Protein AF-A0A945ZP64-F1 (afdb_monomer)

Mean predicted aligned error: 15.63 Å

Sequence (176 aa):
MHRPIHAFTSIFWIALVLCMAAISCTKTNFEEVQVVQELPEHETVFLMDCEELDLNIGDTCHVESDQFGYVMGFVNEDCDCDADASGEEITIVIESNLFWNSNITVQASPSFIAGPSSFEAHSGLTLQQYLFEEGTTECTLTVSYTCGPSGFMFFPEIILTGTPINGVVGPLVIDC

Structure (mmCIF, N/CA/C/O backbone):
data_AF-A0A945ZP64-F1
#
_entry.id   AF-A0A945ZP64-F1
#
loop_
_atom_site.group_PDB
_atom_site.id
_atom_site.type_symbol
_atom_site.label_atom_id
_atom_site.label_alt_id
_atom_site.label_comp_id
_atom_site.label_asym_id
_atom_site.label_entity_id
_atom_site.label_seq_id
_atom_site.pdbx_PDB_ins_code
_atom_site.Cartn_x
_atom_site.Cartn_y
_atom_site.Cartn_z
_atom_site.occupancy
_atom_site.B_iso_or_equiv
_atom_site.auth_seq_id
_atom_site.auth_comp_id
_atom_site.auth_asym_id
_atom_site.auth_atom_id
_atom_site.pdbx_PDB_model_num
ATOM 1 N N . MET A 1 1 ? 81.867 43.306 -52.106 1.00 49.25 1 MET A N 1
ATOM 2 C CA . MET A 1 1 ? 82.276 42.356 -51.048 1.00 49.25 1 MET A CA 1
ATOM 3 C C . MET A 1 1 ? 81.340 42.535 -49.852 1.00 49.25 1 MET A C 1
ATOM 5 O O . MET A 1 1 ? 81.703 43.274 -48.958 1.00 49.25 1 MET A O 1
ATOM 9 N N . HIS A 1 2 ? 80.119 41.969 -49.857 1.00 46.66 2 HIS A N 1
ATOM 10 C CA . HIS A 1 2 ? 79.210 41.950 -48.689 1.00 46.66 2 HIS A CA 1
ATOM 11 C C . HIS A 1 2 ? 78.089 40.890 -48.850 1.00 46.66 2 HIS A C 1
ATOM 13 O O . HIS A 1 2 ? 77.215 41.019 -49.696 1.00 46.66 2 HIS A O 1
ATOM 19 N N . ARG A 1 3 ? 78.214 39.828 -48.036 1.00 55.69 3 ARG A N 1
ATOM 20 C CA . ARG A 1 3 ? 77.221 38.936 -47.390 1.00 55.69 3 ARG A CA 1
ATOM 21 C C . ARG A 1 3 ? 75.902 38.554 -48.106 1.00 55.69 3 ARG A C 1
ATOM 23 O O . ARG A 1 3 ? 74.959 39.333 -48.080 1.00 55.69 3 ARG A O 1
ATOM 30 N N . PRO A 1 4 ? 75.750 37.252 -48.444 1.00 51.34 4 PRO A N 1
ATOM 31 C CA . PRO A 1 4 ? 74.453 36.566 -48.321 1.00 51.34 4 PRO A CA 1
ATOM 32 C C . PRO A 1 4 ? 74.494 35.295 -47.441 1.00 51.34 4 PRO A C 1
ATOM 34 O O . PRO A 1 4 ? 73.509 34.573 -47.352 1.00 51.34 4 PRO A O 1
ATOM 37 N N . ILE A 1 5 ? 75.618 34.994 -46.777 1.00 53.69 5 ILE A N 1
ATOM 38 C CA . ILE A 1 5 ? 75.816 33.697 -46.092 1.00 53.69 5 ILE A CA 1
ATOM 39 C C . ILE A 1 5 ? 75.241 33.687 -44.659 1.00 53.69 5 ILE A C 1
ATOM 41 O O . ILE A 1 5 ? 74.783 32.653 -44.187 1.00 53.69 5 ILE A O 1
ATOM 45 N N . HIS A 1 6 ? 75.181 34.837 -43.976 1.00 50.00 6 HIS A N 1
ATOM 46 C CA . HIS A 1 6 ? 74.666 34.917 -42.596 1.00 50.00 6 HIS A CA 1
ATOM 47 C C . HIS A 1 6 ? 73.130 34.863 -42.488 1.00 50.00 6 HIS A C 1
ATOM 49 O O . HIS A 1 6 ? 72.611 34.505 -41.435 1.00 50.00 6 HIS A O 1
ATOM 55 N N . ALA A 1 7 ? 72.397 35.206 -43.553 1.00 53.94 7 ALA A N 1
ATOM 56 C CA . ALA A 1 7 ? 70.932 35.155 -43.551 1.00 53.94 7 ALA A CA 1
ATOM 57 C C . ALA A 1 7 ? 70.417 33.709 -43.665 1.00 53.94 7 ALA A C 1
ATOM 59 O O . ALA A 1 7 ? 69.497 33.321 -42.951 1.00 53.94 7 ALA A O 1
ATOM 60 N N . PHE A 1 8 ? 71.063 32.888 -44.500 1.00 53.44 8 PHE A N 1
ATOM 61 C CA . PHE A 1 8 ? 70.690 31.485 -44.701 1.00 53.44 8 PHE A CA 1
ATOM 62 C C . PHE A 1 8 ? 70.953 30.613 -43.471 1.00 53.44 8 PHE A C 1
ATOM 64 O O . PHE A 1 8 ? 70.124 29.777 -43.123 1.00 53.44 8 PHE A O 1
ATOM 71 N N . THR A 1 9 ? 72.070 30.833 -42.773 1.00 56.38 9 THR A N 1
ATOM 72 C CA . THR A 1 9 ? 72.371 30.097 -41.540 1.00 56.38 9 THR A CA 1
ATOM 73 C C . THR A 1 9 ? 71.419 30.492 -40.411 1.00 56.38 9 THR A C 1
ATOM 75 O O . THR A 1 9 ? 70.906 29.617 -39.725 1.00 56.38 9 THR A O 1
ATOM 78 N N . SER A 1 10 ? 71.091 31.780 -40.262 1.00 56.16 10 SER A N 1
ATOM 79 C CA . SER A 1 10 ? 70.152 32.254 -39.234 1.00 56.16 10 SER A CA 1
ATOM 80 C C . SER A 1 10 ? 68.731 31.710 -39.421 1.00 56.16 10 SER A C 1
ATOM 82 O O . SER A 1 10 ? 68.097 31.331 -38.441 1.00 56.16 10 SER A O 1
ATOM 84 N N . ILE A 1 11 ? 68.231 31.634 -40.660 1.00 60.81 11 ILE A N 1
ATOM 85 C CA . ILE A 1 11 ? 66.895 31.087 -40.957 1.00 60.81 11 ILE A CA 1
ATOM 86 C C . ILE A 1 11 ? 66.854 29.578 -40.686 1.00 60.81 11 ILE A C 1
ATOM 88 O O . ILE A 1 11 ? 65.871 29.079 -40.144 1.00 60.81 11 ILE A O 1
ATOM 92 N N . PHE A 1 12 ? 67.940 28.862 -40.991 1.00 64.19 12 PHE A N 1
ATOM 93 C CA . PHE A 1 12 ? 68.062 27.430 -40.718 1.00 64.19 12 PHE A CA 1
ATOM 94 C C . PHE A 1 12 ? 68.037 27.120 -39.212 1.00 64.19 12 PHE A C 1
ATOM 96 O O . PHE A 1 12 ? 67.316 26.224 -38.784 1.00 64.19 12 PHE A O 1
ATOM 103 N N . TRP A 1 13 ? 68.746 27.903 -38.390 1.00 60.00 13 TRP A N 1
ATOM 104 C CA . TRP A 1 13 ? 68.720 27.747 -36.929 1.00 60.00 13 TRP A CA 1
ATOM 105 C C . TRP A 1 13 ? 67.365 28.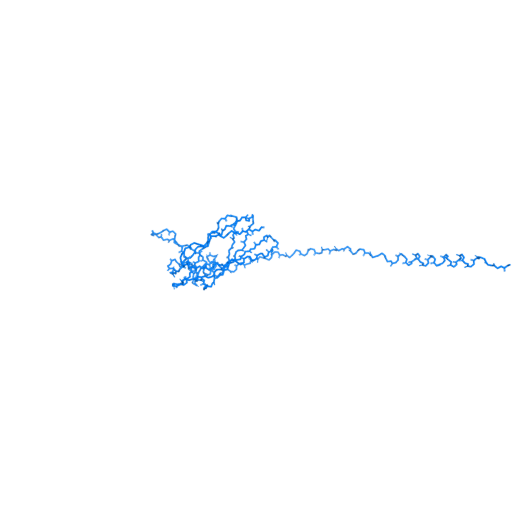127 -36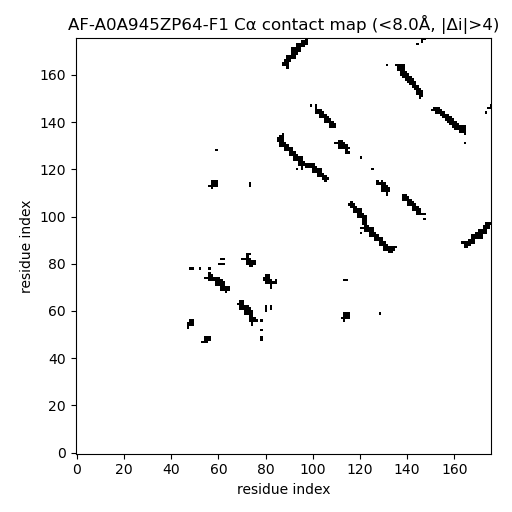.313 1.00 60.00 13 TRP A C 1
ATOM 107 O O . TRP A 1 13 ? 66.904 27.442 -35.405 1.00 60.00 13 TRP A O 1
ATOM 117 N N . ILE A 1 14 ? 66.686 29.157 -36.831 1.00 66.31 14 ILE A N 1
ATOM 118 C CA . ILE A 1 14 ? 65.338 29.540 -36.375 1.00 66.31 14 ILE A CA 1
ATOM 119 C C . ILE A 1 14 ? 64.312 28.455 -36.728 1.00 66.31 14 ILE A C 1
ATOM 121 O O . ILE A 1 14 ? 63.507 28.083 -35.877 1.00 66.31 14 ILE A O 1
ATOM 125 N N . ALA A 1 15 ? 64.370 27.895 -37.941 1.00 64.38 15 ALA A N 1
ATOM 126 C CA . ALA A 1 15 ? 63.506 26.791 -38.356 1.00 64.38 15 ALA A CA 1
ATOM 127 C C . ALA A 1 15 ? 63.747 25.521 -37.521 1.00 64.38 15 ALA A C 1
ATOM 129 O O . ALA A 1 15 ? 62.799 24.827 -37.169 1.00 64.38 15 ALA A O 1
ATOM 130 N N . LEU A 1 16 ? 64.999 25.246 -37.145 1.00 65.19 16 LEU A N 1
ATOM 131 C CA . LEU A 1 16 ? 65.360 24.087 -36.329 1.00 65.19 16 LEU A CA 1
ATOM 132 C C . LEU A 1 16 ? 64.888 24.231 -34.868 1.00 65.19 16 LEU A C 1
ATOM 134 O O . LEU A 1 16 ? 64.416 23.260 -34.282 1.00 65.19 16 LEU A O 1
ATOM 138 N N . VAL A 1 17 ? 64.917 25.446 -34.307 1.00 65.56 17 VAL A N 1
ATOM 139 C CA . VAL A 1 17 ? 64.345 25.751 -32.979 1.00 65.56 17 VAL A CA 1
ATOM 140 C C . VAL A 1 17 ? 62.809 25.700 -32.997 1.00 65.56 17 VAL A C 1
ATOM 142 O O . VAL A 1 17 ? 62.211 25.150 -32.074 1.00 65.56 17 VAL A O 1
ATOM 145 N N . LEU A 1 18 ? 62.161 26.187 -34.064 1.00 61.69 18 LEU A N 1
ATOM 146 C CA . LEU A 1 18 ? 60.707 26.071 -34.257 1.00 61.69 18 LEU A CA 1
ATOM 147 C C . LEU A 1 18 ? 60.252 24.613 -34.438 1.00 61.69 18 LEU A C 1
ATOM 149 O O . LEU A 1 18 ? 59.234 24.220 -33.872 1.00 61.69 18 LEU A O 1
ATOM 153 N N . CYS A 1 19 ? 61.024 23.791 -35.157 1.00 60.28 19 CYS A N 1
ATOM 154 C CA . CYS A 1 19 ? 60.758 22.357 -35.286 1.00 60.28 19 CYS A CA 1
ATOM 155 C C . CYS A 1 19 ? 60.914 21.614 -33.953 1.00 60.28 19 CYS A C 1
ATOM 157 O O . CYS A 1 19 ? 60.099 20.746 -33.657 1.00 60.28 19 CYS A O 1
ATOM 159 N N . MET A 1 20 ? 61.903 21.959 -33.119 1.00 61.28 20 MET A N 1
ATOM 160 C CA . MET A 1 20 ? 62.048 21.330 -31.797 1.00 61.28 20 MET A CA 1
ATOM 161 C C . MET A 1 20 ? 60.941 21.744 -30.811 1.00 61.28 20 MET A C 1
ATOM 163 O O . MET A 1 20 ? 60.533 20.928 -29.987 1.00 61.28 20 MET A O 1
ATOM 167 N N . ALA A 1 21 ? 60.385 22.956 -30.930 1.00 59.09 21 ALA A N 1
ATOM 168 C CA . ALA A 1 21 ? 59.229 23.388 -30.137 1.00 59.09 21 ALA A CA 1
ATOM 169 C C . ALA A 1 21 ? 57.911 22.705 -30.561 1.00 59.09 21 ALA A C 1
ATOM 171 O O . ALA A 1 21 ? 57.051 22.458 -29.718 1.00 59.09 21 ALA A O 1
ATOM 172 N N . ALA A 1 22 ? 57.764 22.348 -31.843 1.00 56.66 22 ALA A N 1
ATOM 173 C CA . ALA A 1 22 ? 56.578 21.659 -32.362 1.00 56.66 22 ALA A CA 1
ATOM 174 C C . ALA A 1 22 ? 56.487 20.173 -31.955 1.00 56.66 22 ALA A C 1
ATOM 176 O O . ALA A 1 22 ? 55.418 19.577 -32.065 1.00 56.66 22 ALA A O 1
ATOM 177 N N . ILE A 1 23 ? 57.580 19.573 -31.466 1.00 58.53 23 ILE A N 1
ATOM 178 C CA . ILE A 1 23 ? 57.623 18.153 -31.072 1.00 58.53 23 ILE A CA 1
ATOM 179 C C . ILE A 1 23 ? 57.306 17.959 -29.572 1.00 58.53 23 ILE A C 1
ATOM 181 O O . ILE A 1 23 ? 56.943 16.863 -29.158 1.00 58.53 23 ILE A O 1
ATOM 185 N N . SER A 1 24 ? 57.362 19.008 -28.740 1.00 58.62 24 SER A N 1
ATOM 186 C CA . SER A 1 24 ? 57.268 18.866 -27.273 1.00 58.62 24 SER A CA 1
ATOM 187 C C . SER A 1 24 ? 55.868 19.053 -26.665 1.00 58.62 24 SER A C 1
ATOM 189 O O . SER A 1 24 ? 55.758 19.268 -25.458 1.00 58.62 24 SER A O 1
ATOM 191 N N . CYS A 1 25 ? 54.791 18.957 -27.445 1.00 62.22 25 CYS A N 1
ATOM 192 C CA . CYS A 1 25 ? 53.422 18.945 -26.911 1.00 62.22 25 CYS A CA 1
ATOM 193 C C . CYS A 1 25 ? 52.507 17.988 -27.686 1.00 62.22 25 CYS A C 1
ATOM 195 O O . CYS A 1 25 ? 51.453 18.376 -28.182 1.00 62.22 25 CYS A O 1
ATOM 197 N N . THR A 1 26 ? 52.858 16.705 -27.759 1.00 63.16 26 THR A N 1
ATOM 198 C CA . THR A 1 26 ? 51.815 15.682 -27.894 1.00 63.16 26 THR A CA 1
ATOM 199 C C . THR A 1 26 ? 51.271 15.404 -26.503 1.00 63.16 26 THR A C 1
ATOM 201 O O . THR A 1 26 ? 51.936 14.764 -25.691 1.00 63.16 26 THR A O 1
ATOM 204 N N . LYS A 1 27 ? 50.071 15.919 -26.216 1.00 55.19 27 LYS A N 1
ATOM 205 C CA . LYS A 1 27 ? 49.256 15.492 -25.076 1.00 55.19 27 LYS A CA 1
ATOM 206 C C . LYS A 1 27 ? 49.115 13.974 -25.188 1.00 55.19 27 LYS A C 1
ATOM 208 O O . LYS A 1 27 ? 48.387 13.491 -26.051 1.00 55.19 27 LYS A O 1
ATOM 213 N N . THR A 1 28 ? 49.882 13.227 -24.402 1.00 60.94 28 THR A N 1
ATOM 214 C CA . THR A 1 28 ? 49.744 11.775 -24.327 1.00 60.94 28 THR A CA 1
ATOM 215 C C . THR A 1 28 ? 48.325 11.517 -23.845 1.00 60.94 28 THR A C 1
ATOM 217 O O . THR A 1 28 ? 47.947 12.007 -22.779 1.00 60.94 28 THR A O 1
ATOM 220 N N . ASN A 1 29 ? 47.515 10.854 -24.675 1.00 51.88 29 ASN A N 1
ATOM 221 C CA . ASN A 1 29 ? 46.218 10.341 -24.254 1.00 51.88 29 ASN A CA 1
ATOM 222 C C . ASN A 1 29 ? 46.474 9.550 -22.970 1.00 51.88 29 ASN A C 1
ATOM 224 O O . ASN A 1 29 ? 47.229 8.581 -22.991 1.00 51.88 29 ASN A O 1
ATOM 228 N N . PHE A 1 30 ? 45.937 10.020 -21.848 1.00 62.91 30 PHE A N 1
ATOM 229 C CA . PHE A 1 30 ? 45.801 9.162 -20.687 1.00 62.91 30 PHE A CA 1
ATOM 230 C C . PHE A 1 30 ? 44.827 8.077 -21.135 1.00 62.91 30 PHE A C 1
ATOM 232 O O . PHE A 1 30 ? 43.684 8.396 -21.452 1.00 62.91 30 PHE A O 1
ATOM 239 N N . GLU A 1 31 ? 45.289 6.833 -21.250 1.00 64.88 31 GLU A N 1
ATOM 240 C CA . GLU A 1 31 ? 44.364 5.706 -21.270 1.00 64.88 31 GLU A CA 1
ATOM 241 C C . GLU A 1 31 ? 43.584 5.792 -19.961 1.00 64.88 31 GLU A C 1
ATOM 243 O O . GLU A 1 31 ? 44.131 5.622 -18.869 1.00 64.88 31 GLU A O 1
ATOM 248 N N . GLU A 1 32 ? 42.325 6.196 -20.079 1.00 64.38 32 GLU A N 1
ATOM 249 C CA . GLU A 1 32 ? 41.375 6.231 -18.985 1.00 64.38 32 GLU A CA 1
ATOM 250 C C . GLU A 1 32 ? 41.111 4.779 -18.590 1.00 64.38 32 GLU A C 1
ATOM 252 O O . GLU A 1 32 ? 40.243 4.104 -19.138 1.00 64.38 32 GLU A O 1
ATOM 257 N N . VAL A 1 33 ? 41.931 4.259 -17.679 1.00 65.56 33 VAL A N 1
ATOM 258 C CA . VAL A 1 33 ? 41.665 2.985 -17.021 1.00 65.56 33 VAL A CA 1
ATOM 259 C C . VAL A 1 33 ? 40.452 3.222 -16.134 1.00 65.56 33 VAL A C 1
ATOM 261 O O . VAL A 1 33 ? 40.569 3.690 -15.001 1.00 65.56 33 VAL A O 1
ATOM 264 N N . GLN A 1 34 ? 39.271 2.952 -16.683 1.00 58.69 34 GLN A N 1
ATOM 265 C CA . GLN A 1 34 ? 38.042 2.903 -15.914 1.00 58.69 34 GLN A CA 1
ATOM 266 C C . GLN A 1 34 ? 38.144 1.707 -14.974 1.00 58.69 34 GLN A C 1
ATOM 268 O O . GLN A 1 34 ? 38.004 0.552 -15.372 1.00 58.69 34 GLN A O 1
ATOM 273 N N . VAL A 1 35 ? 38.455 1.991 -13.714 1.00 66.44 35 VAL A N 1
ATOM 274 C CA . VAL A 1 35 ? 38.310 1.023 -12.634 1.00 66.44 35 VAL A CA 1
ATOM 275 C C . VAL A 1 35 ? 36.810 0.850 -12.434 1.00 66.44 35 VAL A C 1
ATOM 277 O O . VAL A 1 35 ? 36.168 1.651 -11.759 1.00 66.44 35 VAL A O 1
ATOM 280 N N . VAL A 1 36 ? 36.246 -0.167 -13.085 1.00 67.50 36 VAL A N 1
ATOM 281 C CA . VAL A 1 36 ? 34.890 -0.637 -12.809 1.00 67.50 36 VAL A CA 1
ATOM 282 C C . VAL A 1 36 ? 34.939 -1.262 -11.424 1.00 67.50 36 VAL A C 1
ATOM 284 O O . VAL A 1 36 ? 35.347 -2.406 -11.238 1.00 67.50 36 VAL A O 1
ATOM 287 N N . GLN A 1 37 ? 34.623 -0.450 -10.426 1.00 66.38 37 GLN A N 1
ATOM 288 C CA . GLN A 1 37 ? 34.421 -0.916 -9.072 1.00 66.38 37 GLN A CA 1
ATOM 289 C C . GLN A 1 37 ? 33.020 -1.530 -9.040 1.00 66.38 37 GLN A C 1
ATOM 291 O O . GLN A 1 37 ? 32.035 -0.824 -8.847 1.00 66.38 37 GLN A O 1
ATOM 296 N N . GLU A 1 38 ? 32.927 -2.834 -9.309 1.00 70.44 38 GLU A N 1
ATOM 297 C CA . GLU A 1 38 ? 31.737 -3.618 -8.977 1.00 70.44 38 GLU A CA 1
ATOM 298 C C . GLU A 1 38 ? 31.568 -3.524 -7.459 1.00 70.44 38 GLU A C 1
ATOM 300 O O . GLU A 1 38 ? 32.299 -4.157 -6.692 1.00 70.44 38 GLU A O 1
ATOM 305 N N . LEU A 1 39 ? 30.670 -2.641 -7.010 1.00 69.44 39 LEU A N 1
ATOM 306 C CA . LEU A 1 39 ? 30.221 -2.687 -5.630 1.00 69.44 39 LEU A CA 1
ATOM 307 C C . LEU A 1 39 ? 29.605 -4.075 -5.435 1.00 69.44 39 LEU A C 1
ATOM 309 O O . LEU A 1 39 ? 28.742 -4.447 -6.233 1.00 69.44 39 LEU A O 1
ATOM 313 N N . PRO A 1 40 ? 30.037 -4.844 -4.422 1.00 70.69 40 PRO A N 1
ATOM 314 C CA . PRO A 1 40 ? 29.341 -6.070 -4.087 1.00 70.69 40 PRO A CA 1
ATOM 315 C C . PRO A 1 40 ? 27.879 -5.708 -3.834 1.00 70.69 40 PRO A C 1
ATOM 317 O O . PRO A 1 40 ? 27.592 -4.769 -3.088 1.00 70.69 40 PRO A O 1
ATOM 320 N N . GLU A 1 41 ? 26.986 -6.419 -4.513 1.00 69.38 41 GLU A N 1
ATOM 321 C CA . GLU A 1 41 ? 25.549 -6.365 -4.295 1.00 69.38 41 GLU A CA 1
ATOM 322 C C . GLU A 1 41 ? 25.313 -6.629 -2.806 1.00 69.38 41 GLU A C 1
ATOM 324 O O . GLU A 1 41 ? 25.533 -7.731 -2.302 1.00 69.38 41 GLU A O 1
ATOM 329 N N . HIS A 1 42 ? 25.025 -5.563 -2.061 1.00 72.25 42 HIS A N 1
ATOM 330 C CA . HIS A 1 42 ? 24.729 -5.680 -0.648 1.00 72.25 42 HIS A CA 1
ATOM 331 C C . HIS A 1 42 ? 23.361 -6.338 -0.553 1.00 72.25 42 HIS A C 1
ATOM 333 O O . HIS A 1 42 ? 22.391 -5.807 -1.089 1.00 72.25 42 HIS A O 1
ATOM 339 N N . GLU A 1 43 ? 23.296 -7.475 0.131 1.00 66.31 43 GLU A N 1
ATOM 340 C CA . GLU A 1 43 ? 22.050 -8.162 0.446 1.00 66.31 43 GLU A CA 1
ATOM 341 C C . GLU A 1 43 ? 21.099 -7.156 1.108 1.00 66.31 43 GLU A C 1
ATOM 343 O O . GLU A 1 43 ? 21.371 -6.621 2.187 1.00 66.31 43 GLU A O 1
ATOM 348 N N . THR A 1 44 ? 20.035 -6.774 0.406 1.00 67.00 44 THR A N 1
ATOM 349 C CA . THR A 1 44 ? 19.015 -5.884 0.954 1.00 67.00 44 THR A CA 1
ATOM 350 C C . THR A 1 44 ? 18.205 -6.696 1.949 1.00 67.00 44 THR A C 1
ATOM 352 O O . THR A 1 44 ? 17.349 -7.485 1.561 1.00 67.00 44 THR A O 1
ATOM 355 N N . VAL A 1 45 ? 18.512 -6.539 3.235 1.00 70.62 45 VAL A N 1
ATOM 356 C CA . VAL A 1 45 ? 17.707 -7.115 4.314 1.00 70.62 45 VAL A CA 1
ATOM 357 C C . VAL A 1 45 ? 16.438 -6.274 4.433 1.00 70.62 45 VAL A C 1
ATOM 359 O O . VAL A 1 45 ? 16.498 -5.127 4.879 1.00 70.62 45 VAL A O 1
ATOM 362 N N . PHE A 1 46 ? 15.306 -6.823 3.994 1.00 67.69 46 PHE A N 1
ATOM 363 C CA . PHE A 1 46 ? 13.992 -6.237 4.243 1.00 67.69 46 PHE A CA 1
ATOM 364 C C . PHE A 1 46 ? 13.636 -6.499 5.706 1.00 67.69 46 PHE A C 1
ATOM 366 O O . PHE A 1 46 ? 13.414 -7.638 6.104 1.00 67.69 46 PHE A O 1
ATOM 373 N N . LEU A 1 47 ? 13.672 -5.448 6.522 1.00 78.44 47 LEU A N 1
ATOM 374 C CA . LEU A 1 47 ? 13.229 -5.516 7.907 1.00 78.44 47 LEU A CA 1
ATOM 375 C C . LEU A 1 47 ? 11.714 -5.294 7.911 1.00 78.44 47 LEU A C 1
ATOM 377 O O . LEU A 1 47 ? 11.279 -4.156 7.751 1.00 78.44 47 LEU A O 1
ATOM 381 N N . MET A 1 48 ? 10.946 -6.374 8.037 1.00 84.75 48 MET A N 1
ATOM 382 C CA . MET A 1 48 ? 9.499 -6.301 8.246 1.00 84.75 48 MET A CA 1
ATOM 383 C C . MET A 1 48 ? 9.196 -6.093 9.732 1.00 84.75 48 MET A C 1
ATOM 385 O O . MET A 1 48 ? 9.956 -6.567 10.582 1.00 84.75 48 MET A O 1
ATOM 389 N N . ASP A 1 49 ? 8.083 -5.429 10.051 1.00 89.75 49 ASP A N 1
ATOM 390 C CA . ASP A 1 49 ? 7.651 -5.287 11.451 1.00 89.75 49 ASP A CA 1
ATOM 391 C C . ASP A 1 49 ? 7.302 -6.652 12.075 1.00 89.75 49 ASP A C 1
ATOM 393 O O . ASP A 1 49 ? 7.601 -6.893 13.245 1.00 89.75 49 ASP A O 1
ATOM 397 N N . CYS A 1 50 ? 6.730 -7.564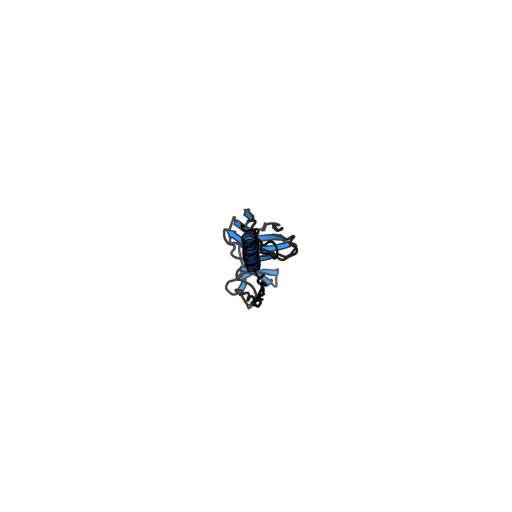 11.278 1.00 91.56 50 CYS A N 1
ATOM 398 C CA . CYS A 1 50 ? 6.286 -8.890 11.700 1.00 91.56 50 CYS A CA 1
ATOM 399 C C . CYS A 1 50 ? 6.992 -10.001 10.908 1.00 91.56 50 CYS A C 1
ATOM 401 O O . CYS A 1 50 ? 6.496 -10.476 9.886 1.00 91.56 50 CYS A O 1
ATOM 403 N N . GLU A 1 51 ? 8.150 -10.445 11.413 1.00 89.62 51 GLU A N 1
ATOM 404 C CA . GLU A 1 51 ? 9.035 -11.432 10.763 1.00 89.62 51 GLU A CA 1
ATOM 405 C C . GLU A 1 51 ? 8.349 -12.780 10.485 1.00 89.62 51 GLU A C 1
ATOM 407 O O . GLU A 1 51 ? 8.533 -13.353 9.417 1.00 89.62 51 GLU A O 1
ATOM 412 N N . GLU A 1 52 ? 7.519 -13.287 11.405 1.00 89.31 52 GLU A N 1
ATOM 413 C CA . GLU A 1 52 ? 6.838 -14.580 11.213 1.00 89.31 52 GLU A CA 1
ATOM 414 C C . GLU A 1 52 ? 5.785 -14.546 10.095 1.00 89.31 52 GLU A C 1
ATOM 416 O O . GLU A 1 52 ? 5.481 -15.583 9.501 1.00 89.31 52 GLU A O 1
ATOM 421 N N . LEU A 1 53 ? 5.238 -13.361 9.812 1.00 87.50 53 LEU A N 1
ATOM 422 C CA . LEU A 1 53 ? 4.248 -13.149 8.761 1.00 87.50 53 LEU A CA 1
ATOM 423 C C . LEU A 1 53 ? 4.872 -12.685 7.442 1.00 87.50 53 LEU A C 1
ATOM 425 O O . LEU A 1 53 ? 4.187 -12.738 6.424 1.00 87.50 53 LEU A O 1
ATOM 429 N N . ASP A 1 54 ? 6.134 -12.243 7.451 1.00 89.00 54 ASP A N 1
ATOM 430 C CA . ASP A 1 54 ? 6.762 -11.515 6.338 1.00 89.00 54 ASP A CA 1
ATOM 431 C C . ASP A 1 54 ? 5.931 -10.278 5.914 1.00 89.00 54 ASP A C 1
ATOM 433 O O . ASP A 1 54 ? 5.813 -9.947 4.733 1.00 89.00 54 ASP A O 1
ATOM 437 N N . LEU A 1 55 ? 5.326 -9.590 6.894 1.00 88.06 55 LEU A N 1
ATOM 438 C CA . LEU A 1 55 ? 4.428 -8.443 6.695 1.00 88.06 55 LEU A CA 1
ATOM 439 C C . LEU A 1 55 ? 4.743 -7.295 7.666 1.00 88.06 55 LEU A C 1
ATOM 441 O O . LEU A 1 55 ? 5.338 -7.499 8.724 1.00 88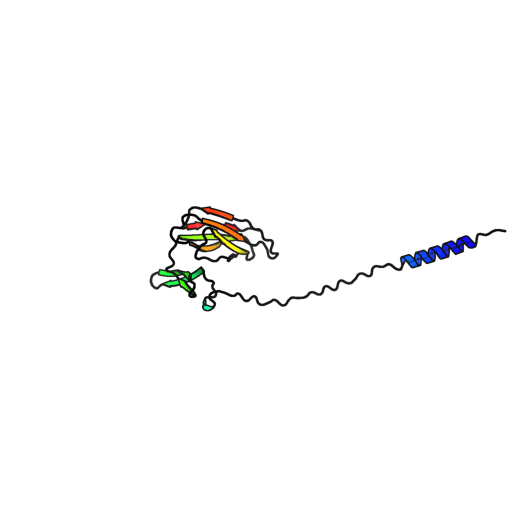.06 55 LEU A O 1
ATOM 445 N N . ASN A 1 56 ? 4.318 -6.081 7.321 1.00 88.94 56 ASN A N 1
ATOM 446 C CA . ASN A 1 56 ? 4.397 -4.898 8.180 1.00 88.94 56 ASN A CA 1
ATOM 447 C C . ASN A 1 56 ? 3.082 -4.649 8.913 1.00 88.94 56 ASN A C 1
ATOM 449 O O . ASN A 1 56 ? 2.023 -5.119 8.494 1.00 88.94 56 ASN A O 1
ATOM 453 N N . ILE A 1 57 ? 3.132 -3.856 9.982 1.00 88.50 57 ILE A N 1
ATOM 454 C CA . ILE A 1 57 ? 1.915 -3.421 10.669 1.00 88.50 57 ILE A CA 1
ATOM 455 C C . ILE A 1 57 ? 1.064 -2.601 9.692 1.00 88.50 57 ILE A C 1
ATOM 457 O O . ILE A 1 57 ? 1.550 -1.705 9.001 1.00 88.50 57 ILE A O 1
ATOM 461 N N . GLY A 1 58 ? -0.226 -2.919 9.636 1.00 85.12 58 GLY A N 1
ATOM 462 C CA . GLY A 1 58 ? -1.184 -2.346 8.703 1.00 85.12 58 GLY A CA 1
ATOM 463 C C . GLY A 1 58 ? -1.222 -3.041 7.343 1.00 85.12 58 GLY A C 1
ATOM 464 O O . GLY A 1 58 ? -2.136 -2.752 6.575 1.00 85.12 58 GLY A O 1
ATOM 465 N N . ASP A 1 59 ? -0.320 -3.972 7.023 1.00 87.69 59 ASP A N 1
ATOM 466 C CA . ASP A 1 59 ? -0.436 -4.733 5.777 1.00 87.69 59 ASP A CA 1
ATOM 467 C C . ASP A 1 59 ? -1.696 -5.608 5.791 1.00 87.69 59 ASP A C 1
ATOM 469 O O . ASP A 1 59 ? -2.136 -6.111 6.829 1.00 87.69 59 ASP A O 1
ATOM 473 N N . THR A 1 60 ? -2.303 -5.786 4.617 1.00 86.50 60 THR A N 1
ATOM 474 C CA . THR A 1 60 ? -3.465 -6.664 4.459 1.00 86.50 60 THR A CA 1
ATOM 475 C C . THR A 1 60 ? -3.048 -8.120 4.649 1.00 86.50 60 THR A C 1
ATOM 477 O O . THR A 1 60 ? -2.088 -8.593 4.042 1.00 86.50 60 THR A O 1
ATOM 480 N N . CYS A 1 61 ? -3.818 -8.859 5.433 1.00 89.00 61 CYS A N 1
ATOM 481 C CA . CYS A 1 61 ? -3.615 -10.275 5.709 1.00 89.00 61 CYS A CA 1
ATOM 482 C C . CYS A 1 61 ? -4.953 -11.026 5.620 1.00 89.00 61 CYS A C 1
ATOM 484 O O . CYS A 1 61 ? -6.008 -10.426 5.418 1.00 89.00 61 CYS A O 1
ATOM 486 N N . HIS A 1 62 ? -4.919 -12.357 5.705 1.00 87.25 62 HIS A N 1
ATOM 487 C CA . HIS A 1 62 ? -6.125 -13.183 5.635 1.00 87.25 62 HIS A CA 1
ATOM 488 C C . HIS A 1 62 ? -6.113 -14.241 6.736 1.00 87.25 62 HIS A C 1
ATOM 490 O O . HIS A 1 62 ? -5.104 -14.916 6.936 1.00 87.25 62 HIS A O 1
ATOM 496 N N . VAL A 1 63 ? -7.254 -14.432 7.394 1.00 87.75 63 VAL A N 1
ATOM 497 C CA . VAL A 1 63 ? -7.486 -15.513 8.359 1.00 87.75 63 VAL A CA 1
ATOM 498 C C . VAL A 1 63 ? -8.487 -16.512 7.803 1.00 87.75 63 VAL A C 1
ATOM 500 O O . VAL A 1 63 ? -9.424 -16.148 7.096 1.00 87.75 63 VAL A O 1
ATOM 503 N N . GLU A 1 64 ? -8.313 -17.789 8.125 1.00 86.69 64 GLU A N 1
ATOM 504 C CA . GLU A 1 64 ? -9.310 -18.810 7.809 1.00 86.69 64 GLU A CA 1
ATOM 505 C C . GLU A 1 64 ? -10.415 -18.799 8.877 1.00 86.69 64 GLU A C 1
ATOM 507 O O . GLU A 1 64 ? -10.163 -18.989 10.065 1.00 86.69 64 GLU A O 1
ATOM 512 N N . SER A 1 65 ? -11.652 -18.565 8.449 1.00 80.19 65 SER A N 1
ATOM 513 C CA . SER A 1 65 ? -12.863 -18.621 9.262 1.00 80.19 65 SER A CA 1
ATOM 514 C C . SER A 1 65 ? -13.701 -19.831 8.867 1.00 80.19 65 SER A C 1
ATOM 516 O O . SER A 1 65 ? -14.125 -19.963 7.717 1.00 80.19 65 SER A O 1
ATOM 518 N N . ASP A 1 66 ? -14.047 -20.666 9.846 1.00 78.12 66 ASP A N 1
ATOM 519 C CA . ASP A 1 66 ? -14.916 -21.837 9.653 1.00 78.12 66 ASP A CA 1
ATOM 520 C C . ASP A 1 66 ? -16.282 -21.487 9.031 1.00 78.12 66 ASP A C 1
ATOM 522 O O . ASP A 1 66 ? -16.928 -22.326 8.400 1.00 78.12 66 ASP A O 1
ATOM 526 N N . GLN A 1 67 ? -16.752 -20.251 9.228 1.00 77.00 67 GLN A N 1
ATOM 527 C CA . GLN A 1 67 ? -18.074 -19.804 8.793 1.00 77.00 67 GLN A CA 1
ATOM 528 C C . GLN A 1 67 ? -18.053 -19.072 7.446 1.00 77.00 67 GLN A C 1
ATOM 530 O O . GLN A 1 67 ? -19.025 -19.162 6.692 1.00 77.00 67 GLN A O 1
ATOM 535 N N . PHE A 1 68 ? -16.969 -18.355 7.146 1.00 68.50 68 PHE A N 1
ATOM 536 C CA . PHE A 1 68 ? -16.898 -17.432 6.009 1.00 68.50 68 PHE A CA 1
ATOM 537 C C . PHE A 1 68 ? -15.763 -17.744 5.021 1.00 68.50 68 PHE A C 1
ATOM 539 O O . PHE A 1 68 ? -15.653 -17.073 3.998 1.00 68.50 68 PHE A O 1
ATOM 546 N N . GLY A 1 69 ? -14.965 -18.790 5.261 1.00 81.81 69 GLY A N 1
ATOM 547 C CA . GLY A 1 69 ? -13.761 -19.071 4.479 1.00 81.81 69 GLY A CA 1
ATOM 548 C C . GLY A 1 69 ? -12.648 -18.088 4.834 1.00 81.81 69 GLY A C 1
ATOM 549 O O . GLY A 1 69 ? -12.509 -17.723 5.994 1.00 81.81 69 GLY A O 1
ATOM 550 N N . TYR A 1 70 ? -11.854 -17.640 3.863 1.00 78.00 70 TYR A N 1
ATOM 551 C CA . TYR A 1 70 ? -10.834 -16.622 4.126 1.00 78.00 70 TYR A CA 1
ATOM 552 C C . TYR A 1 70 ? -11.478 -15.253 4.350 1.00 78.00 70 TYR A C 1
ATOM 554 O O . TYR A 1 70 ? -12.149 -14.728 3.461 1.00 78.00 70 TYR A O 1
ATOM 562 N N . VAL A 1 71 ? -11.258 -14.685 5.531 1.00 80.06 71 VAL A N 1
ATOM 563 C CA . VAL A 1 71 ? -11.665 -13.329 5.897 1.00 80.06 71 VAL A CA 1
ATOM 564 C C . VAL A 1 71 ? -10.429 -12.445 5.836 1.00 80.06 71 VAL A C 1
ATOM 566 O O . VAL A 1 71 ? -9.355 -12.837 6.291 1.00 80.06 71 VAL A O 1
ATOM 569 N N . MET A 1 72 ? -10.573 -11.279 5.218 1.00 80.00 72 MET A N 1
ATOM 570 C CA . MET A 1 72 ? -9.512 -10.283 5.161 1.00 80.00 72 MET A CA 1
ATOM 571 C C . MET A 1 72 ? -9.384 -9.585 6.520 1.00 80.00 72 MET A C 1
ATOM 573 O O . MET A 1 72 ? -10.383 -9.354 7.197 1.00 80.00 72 MET A O 1
ATOM 577 N N . GLY A 1 73 ? -8.154 -9.275 6.903 1.00 86.75 73 GLY A N 1
ATOM 578 C CA . GLY A 1 73 ? -7.823 -8.474 8.069 1.00 86.75 73 GLY A CA 1
ATOM 579 C C . GLY A 1 73 ? -6.578 -7.637 7.818 1.00 86.75 73 GLY A C 1
ATOM 580 O O . GLY A 1 73 ? -6.064 -7.574 6.695 1.00 86.75 73 GLY A O 1
ATOM 581 N N . PHE A 1 74 ? -6.066 -7.025 8.878 1.00 89.19 74 PHE A N 1
ATOM 582 C CA . PHE A 1 74 ? -4.822 -6.265 8.833 1.00 89.19 74 PHE A CA 1
ATOM 583 C C . PHE A 1 74 ? -3.875 -6.685 9.948 1.00 89.19 74 PHE A C 1
ATOM 585 O O . PHE A 1 74 ? -4.312 -7.052 11.038 1.00 89.19 74 PHE A O 1
ATOM 592 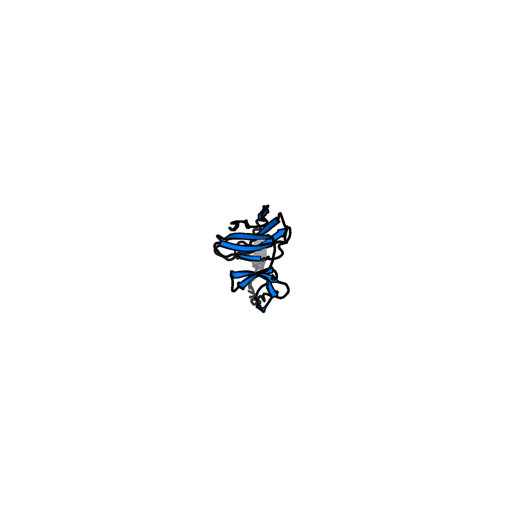N N . VAL A 1 75 ? -2.575 -6.640 9.671 1.00 90.50 75 VAL A N 1
ATOM 593 C CA . VAL A 1 75 ? -1.552 -6.967 10.665 1.00 90.50 75 VAL A CA 1
ATOM 594 C C . VAL A 1 75 ? -1.544 -5.888 11.747 1.00 90.50 75 VAL A C 1
ATOM 596 O O . VAL A 1 75 ? -1.342 -4.711 11.450 1.00 90.50 75 VAL A O 1
ATOM 599 N N . ASN A 1 76 ? -1.789 -6.270 12.995 1.00 89.38 76 ASN A N 1
ATOM 600 C CA . ASN A 1 76 ? -1.820 -5.349 14.132 1.00 89.38 76 ASN A CA 1
ATOM 601 C C . ASN A 1 76 ? -0.444 -5.237 14.828 1.00 89.38 76 ASN A C 1
ATOM 603 O O . ASN A 1 76 ? 0.522 -5.889 14.437 1.00 89.38 76 ASN A O 1
ATOM 607 N N . GLU A 1 77 ? -0.351 -4.410 15.877 1.00 90.44 77 GLU A N 1
ATOM 608 C CA . GLU A 1 77 ? 0.890 -4.207 16.653 1.00 90.44 77 GLU A CA 1
ATOM 609 C C . GLU A 1 77 ? 1.392 -5.472 17.374 1.00 90.44 77 GLU A C 1
ATOM 611 O O . GLU A 1 77 ? 2.569 -5.551 17.727 1.00 90.44 77 GLU A O 1
ATOM 616 N N . ASP A 1 78 ? 0.516 -6.460 17.578 1.00 93.12 78 ASP A N 1
ATOM 617 C CA . ASP A 1 78 ? 0.844 -7.759 18.168 1.00 93.12 78 ASP A CA 1
ATOM 618 C C . ASP A 1 78 ? 1.294 -8.785 17.106 1.00 93.12 78 ASP A C 1
ATOM 620 O O . ASP A 1 78 ? 1.553 -9.942 17.434 1.00 93.12 78 ASP A O 1
ATOM 624 N N . CYS A 1 79 ? 1.428 -8.365 15.840 1.00 92.00 79 CYS A N 1
ATOM 625 C CA . CYS A 1 79 ? 1.732 -9.222 14.695 1.00 92.00 79 CYS A CA 1
ATOM 626 C C . CYS A 1 79 ? 0.711 -10.344 14.466 1.00 92.00 79 CYS A C 1
ATOM 628 O O . CYS A 1 79 ? 1.046 -11.401 13.932 1.00 92.00 79 CYS A O 1
ATOM 630 N N . ASP A 1 80 ? -0.548 -10.081 14.811 1.00 92.19 80 ASP A N 1
ATOM 631 C CA . ASP A 1 80 ? -1.691 -10.919 14.477 1.00 92.19 80 ASP A CA 1
ATOM 632 C C . ASP A 1 80 ? -2.473 -10.317 13.305 1.00 92.19 80 ASP A C 1
ATOM 634 O O . ASP A 1 80 ? -2.494 -9.103 13.093 1.00 92.19 80 ASP A O 1
ATOM 638 N N . CYS A 1 81 ? -3.162 -11.174 12.551 1.00 90.56 81 CYS A N 1
ATOM 639 C CA . CYS A 1 81 ? -4.085 -10.725 11.518 1.00 90.56 81 CYS A CA 1
ATOM 640 C C . CYS A 1 81 ? -5.460 -10.414 12.124 1.00 90.56 81 CYS A C 1
ATOM 642 O O . CYS A 1 81 ? -6.244 -11.327 12.395 1.00 90.56 81 CYS A O 1
ATOM 644 N N . ASP A 1 82 ? -5.755 -9.131 12.330 1.00 89.25 82 ASP A N 1
ATOM 645 C CA . ASP A 1 82 ? -7.030 -8.670 12.873 1.00 89.25 82 ASP A CA 1
ATOM 646 C C . ASP A 1 82 ? -8.090 -8.572 11.770 1.00 89.25 82 ASP A C 1
ATOM 648 O O . ASP A 1 82 ? -8.136 -7.615 10.993 1.00 89.25 82 ASP A O 1
ATOM 652 N N . ALA A 1 83 ? -8.935 -9.599 11.694 1.00 83.56 83 ALA A N 1
ATOM 653 C CA . ALA A 1 83 ? -10.070 -9.673 10.776 1.00 83.56 83 ALA A CA 1
ATOM 654 C C . ALA A 1 83 ? -11.374 -9.098 11.357 1.00 83.56 83 ALA A C 1
ATOM 656 O O . ALA A 1 83 ? -12.384 -9.050 10.655 1.00 83.56 83 ALA A O 1
ATOM 657 N N . ASP A 1 84 ? -11.356 -8.654 12.617 1.00 76.81 84 ASP A N 1
ATOM 658 C CA . ASP A 1 84 ? -12.466 -7.945 13.259 1.00 76.81 84 ASP A CA 1
ATOM 659 C C . ASP A 1 84 ? -12.289 -6.415 13.160 1.00 76.81 84 ASP A C 1
ATOM 661 O O . ASP A 1 84 ? -13.081 -5.656 13.729 1.00 76.81 84 ASP A O 1
ATOM 665 N N . ALA A 1 85 ? -11.273 -5.953 12.419 1.00 71.19 85 ALA A N 1
ATOM 666 C CA . ALA A 1 85 ? -10.990 -4.543 12.205 1.00 71.19 85 ALA A CA 1
ATOM 667 C C . ALA A 1 85 ? -12.217 -3.817 11.622 1.00 71.19 85 ALA A C 1
ATOM 669 O O . ALA A 1 85 ? -12.646 -4.051 10.491 1.00 71.19 85 ALA A O 1
ATOM 670 N N . SER A 1 86 ? -12.797 -2.917 12.416 1.00 75.25 86 SER A N 1
ATOM 671 C CA . SER A 1 86 ? -13.950 -2.108 12.029 1.00 75.25 86 SER A CA 1
ATOM 672 C C . SER A 1 86 ? -13.509 -0.739 11.525 1.00 75.25 86 SER A C 1
ATOM 674 O O . SER A 1 86 ? -12.707 -0.069 12.177 1.00 75.25 86 SER A O 1
ATOM 676 N N . GLY A 1 87 ? -14.082 -0.284 10.415 1.00 84.31 87 GLY A N 1
ATOM 677 C CA . GLY A 1 87 ? -13.789 1.033 9.867 1.00 84.31 87 GLY A CA 1
ATOM 678 C C . GLY A 1 87 ? -14.451 1.272 8.517 1.00 84.31 87 GLY A C 1
ATOM 679 O O . GLY A 1 87 ? -15.368 0.561 8.109 1.00 84.31 87 GLY A O 1
ATOM 680 N N . GLU A 1 88 ? -13.970 2.306 7.845 1.00 87.00 88 GLU A N 1
ATOM 681 C CA . GLU A 1 88 ? -14.402 2.732 6.515 1.00 87.00 88 GLU A CA 1
ATOM 682 C C . GLU A 1 88 ? -13.410 2.157 5.477 1.00 87.00 88 GLU A C 1
ATOM 684 O O . GLU A 1 88 ? -12.222 2.480 5.523 1.00 87.00 88 GLU A O 1
ATOM 689 N N . GLU A 1 89 ? -13.848 1.257 4.584 1.00 87.44 89 GLU A N 1
ATOM 690 C CA . GLU A 1 89 ? -12.971 0.480 3.688 1.00 87.44 89 GLU A CA 1
ATOM 691 C C . GLU A 1 89 ? -13.009 0.985 2.239 1.00 87.44 89 GLU A C 1
ATOM 693 O O . GLU A 1 89 ? -14.056 1.028 1.587 1.00 87.44 89 GLU A O 1
ATOM 698 N N . ILE A 1 90 ? -11.841 1.261 1.659 1.00 89.06 90 ILE A N 1
ATOM 699 C CA . ILE A 1 90 ? -11.721 1.521 0.222 1.00 89.06 90 ILE A CA 1
ATOM 700 C C . ILE A 1 90 ? -10.828 0.493 -0.467 1.00 89.06 90 ILE A C 1
ATOM 702 O O . ILE A 1 90 ? -9.858 -0.005 0.094 1.00 89.06 90 ILE A O 1
ATOM 706 N N . THR A 1 91 ? -11.110 0.238 -1.741 1.00 90.12 91 THR A N 1
ATOM 707 C CA . THR A 1 91 ? -10.234 -0.511 -2.644 1.00 90.12 91 THR A CA 1
ATOM 708 C C . THR A 1 91 ? -9.708 0.414 -3.731 1.00 90.12 91 THR A C 1
ATOM 710 O O . THR A 1 91 ? -10.487 0.946 -4.521 1.00 90.12 91 THR A O 1
ATOM 713 N N . ILE A 1 92 ? -8.394 0.578 -3.824 1.00 90.19 92 ILE A N 1
ATOM 714 C CA . ILE A 1 92 ? -7.733 1.229 -4.953 1.00 90.19 92 ILE A CA 1
ATOM 715 C C . ILE A 1 92 ? -7.455 0.178 -6.026 1.00 90.19 92 ILE A C 1
ATOM 717 O O . ILE A 1 92 ? -6.852 -0.858 -5.758 1.00 90.19 92 ILE A O 1
ATOM 721 N N . VAL A 1 93 ? -7.885 0.451 -7.255 1.00 92.38 93 VAL A N 1
ATOM 722 C CA . VAL A 1 93 ? -7.593 -0.374 -8.429 1.00 92.38 93 VAL A CA 1
ATOM 723 C C . VAL A 1 93 ? -6.548 0.343 -9.265 1.00 92.38 93 VAL A C 1
ATOM 725 O O . VAL A 1 93 ? -6.772 1.474 -9.694 1.00 92.38 93 VAL A O 1
ATOM 728 N N . ILE A 1 94 ? -5.426 -0.316 -9.522 1.00 91.69 94 ILE A N 1
ATOM 729 C CA . ILE A 1 94 ? -4.337 0.177 -10.364 1.00 91.69 94 ILE A CA 1
ATOM 730 C C . ILE A 1 94 ? -4.272 -0.671 -11.622 1.00 91.69 94 ILE A C 1
ATOM 732 O O . ILE A 1 94 ? -4.275 -1.895 -11.542 1.00 91.69 94 ILE A O 1
ATOM 736 N N . GLU A 1 95 ? -4.198 -0.019 -12.776 1.00 93.38 95 GLU A N 1
ATOM 737 C CA . GLU A 1 95 ? -3.979 -0.665 -14.065 1.00 93.38 95 GLU A CA 1
ATOM 738 C C . GLU A 1 95 ? -2.598 -0.280 -14.591 1.00 93.38 95 GLU A C 1
ATOM 740 O O . GLU A 1 95 ? -2.366 0.867 -14.965 1.00 93.38 95 GLU A O 1
ATOM 745 N N . SER A 1 96 ? -1.672 -1.236 -14.608 1.00 90.62 96 SER A N 1
ATOM 746 C CA . SER A 1 96 ? -0.321 -1.042 -15.127 1.00 90.62 96 SER A CA 1
ATOM 747 C C . SER A 1 96 ? -0.191 -1.602 -16.535 1.00 90.62 96 SER A C 1
ATOM 749 O O . SER A 1 96 ? -0.307 -2.810 -16.756 1.00 90.62 96 SER A O 1
ATOM 751 N N . ASN A 1 97 ? 0.132 -0.727 -17.485 1.00 88.00 97 ASN A N 1
ATOM 752 C CA . ASN A 1 97 ? 0.493 -1.124 -18.850 1.00 88.00 97 ASN A CA 1
ATOM 753 C C . ASN A 1 97 ? 2.005 -1.334 -19.026 1.00 88.00 97 ASN A C 1
ATOM 755 O O . ASN A 1 97 ? 2.483 -1.607 -20.128 1.00 88.00 97 ASN A O 1
ATOM 759 N N . LEU A 1 98 ? 2.764 -1.224 -17.935 1.00 85.31 98 LEU A N 1
ATOM 760 C CA . LEU A 1 98 ? 4.213 -1.340 -17.936 1.00 85.31 98 LEU A CA 1
ATOM 761 C C . LEU A 1 98 ? 4.624 -2.807 -18.065 1.00 85.31 98 LEU A C 1
ATOM 763 O O . LEU A 1 98 ? 4.017 -3.699 -17.478 1.00 85.31 98 LEU A O 1
ATOM 767 N N . PHE A 1 99 ? 5.693 -3.063 -18.818 1.00 84.50 99 PHE A N 1
ATOM 768 C CA . PHE A 1 99 ? 6.270 -4.406 -18.954 1.00 84.50 99 PHE A CA 1
ATOM 769 C C . PHE A 1 99 ? 7.293 -4.745 -17.851 1.00 84.50 99 PHE A C 1
ATOM 771 O O . PHE A 1 99 ? 7.906 -5.810 -17.889 1.00 84.50 99 PHE A O 1
ATOM 778 N N . TRP A 1 100 ? 7.490 -3.839 -16.891 1.00 84.62 100 TRP A N 1
ATOM 779 C CA . TRP A 1 100 ? 8.335 -3.986 -15.703 1.00 84.62 100 TRP A CA 1
ATOM 780 C C . TRP A 1 100 ? 7.513 -3.714 -14.433 1.00 84.62 100 TRP A C 1
ATOM 782 O O . TRP A 1 100 ? 6.438 -3.116 -14.509 1.00 84.62 100 TRP A O 1
ATOM 792 N N . ASN A 1 101 ? 8.039 -4.102 -13.269 1.00 86.31 101 ASN A N 1
ATOM 793 C CA . ASN A 1 101 ? 7.429 -3.794 -11.973 1.00 86.31 101 ASN A CA 1
ATOM 794 C C . ASN A 1 101 ? 7.616 -2.311 -11.636 1.00 86.31 101 ASN A C 1
ATOM 796 O O . ASN A 1 101 ? 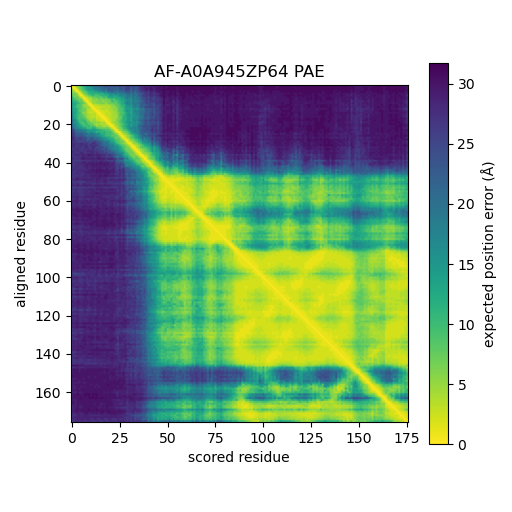8.717 -1.776 -11.781 1.00 86.31 101 ASN A O 1
ATOM 800 N N . SER A 1 102 ? 6.552 -1.648 -11.188 1.00 85.69 102 SER A N 1
ATOM 801 C CA . SER A 1 102 ? 6.604 -0.265 -10.705 1.00 85.69 102 SER A CA 1
ATOM 802 C C . SER A 1 102 ? 6.305 -0.233 -9.215 1.00 85.69 102 SER A C 1
ATOM 804 O O . SER A 1 102 ? 5.355 -0.871 -8.764 1.00 85.69 102 SER A O 1
ATOM 806 N N . ASN A 1 103 ? 7.109 0.509 -8.454 1.00 88.31 103 ASN A N 1
ATOM 807 C CA . ASN A 1 103 ? 6.833 0.720 -7.039 1.00 88.31 103 ASN A CA 1
ATOM 808 C C . ASN A 1 103 ? 5.798 1.834 -6.906 1.00 88.31 103 ASN A C 1
ATOM 810 O O . ASN A 1 103 ? 6.028 2.946 -7.388 1.00 88.31 103 ASN A O 1
ATOM 814 N N . ILE A 1 104 ? 4.683 1.526 -6.258 1.00 89.50 104 ILE A N 1
ATOM 815 C CA . ILE A 1 104 ? 3.588 2.445 -5.981 1.00 89.50 104 ILE A CA 1
ATOM 816 C C . ILE A 1 104 ? 3.687 2.875 -4.526 1.00 89.50 104 ILE A C 1
ATOM 818 O O . ILE A 1 104 ? 3.868 2.038 -3.651 1.00 89.50 104 ILE A O 1
ATOM 822 N N . THR A 1 105 ? 3.520 4.163 -4.249 1.00 90.62 105 THR A N 1
ATOM 823 C CA . THR A 1 105 ? 3.346 4.688 -2.890 1.00 90.62 105 THR A CA 1
ATOM 824 C C . THR A 1 105 ? 1.995 5.376 -2.778 1.00 90.62 105 THR A C 1
ATOM 826 O O . THR A 1 105 ? 1.634 6.183 -3.640 1.00 90.62 105 THR A O 1
ATOM 829 N N . VAL A 1 106 ? 1.269 5.075 -1.703 1.00 90.94 106 VAL A N 1
ATOM 830 C CA . VAL A 1 106 ? -0.051 5.635 -1.405 1.00 90.94 106 VAL A CA 1
ATOM 831 C C . VAL A 1 106 ? 0.001 6.370 -0.073 1.00 90.94 106 VAL A C 1
ATOM 833 O O . VAL A 1 106 ? 0.433 5.835 0.945 1.00 90.94 106 VAL A O 1
ATOM 836 N N . GLN A 1 107 ? -0.455 7.617 -0.085 1.00 91.12 107 GLN A N 1
ATOM 837 C CA . GLN A 1 107 ? -0.610 8.457 1.096 1.00 91.12 107 GLN A CA 1
ATOM 838 C C . GLN A 1 107 ? -2.043 8.976 1.160 1.00 91.12 107 GLN A C 1
ATOM 840 O O . GLN A 1 107 ? -2.675 9.182 0.124 1.00 91.12 107 GLN A O 1
ATOM 845 N N . ALA A 1 108 ? -2.556 9.198 2.367 1.00 89.62 108 ALA A N 1
ATOM 846 C CA . ALA A 1 108 ? -3.918 9.671 2.576 1.00 89.62 108 ALA A CA 1
ATOM 847 C C . ALA A 1 108 ? -3.984 10.786 3.628 1.00 89.62 108 ALA A C 1
ATOM 849 O O . ALA A 1 108 ? -3.176 10.835 4.556 1.00 89.62 108 ALA A O 1
ATOM 850 N N . SER A 1 109 ? -4.966 11.675 3.485 1.00 89.25 109 SER A N 1
ATOM 851 C CA . SER A 1 109 ? -5.384 12.626 4.516 1.00 89.25 109 SER A CA 1
ATOM 852 C C . SER A 1 109 ? -6.916 12.578 4.678 1.00 89.25 109 SER A C 1
ATOM 854 O O . SER A 1 109 ? -7.610 12.906 3.709 1.00 89.25 109 SER A O 1
ATOM 856 N N . PRO A 1 110 ? -7.466 12.175 5.847 1.00 89.62 110 PRO A N 1
ATOM 857 C CA . PRO A 1 110 ? -6.751 11.632 7.013 1.00 89.62 110 PRO A CA 1
ATOM 858 C C . PRO A 1 110 ? -6.000 10.334 6.670 1.00 89.62 110 PRO A C 1
ATOM 860 O O . PRO A 1 110 ? -6.248 9.741 5.625 1.00 89.62 110 PRO A O 1
ATOM 863 N N . SER A 1 111 ? -5.047 9.922 7.505 1.00 90.75 111 SER A N 1
ATOM 864 C CA . SER A 1 111 ? -4.313 8.671 7.278 1.00 90.75 111 SER A CA 1
ATOM 865 C C . SER A 1 111 ? -5.253 7.471 7.392 1.00 90.75 111 SER A C 1
ATOM 867 O O . SER A 1 111 ? -6.137 7.457 8.248 1.00 90.75 111 SER A O 1
ATOM 869 N N . PHE A 1 112 ? -5.042 6.456 6.558 1.00 89.50 112 PHE A N 1
ATOM 870 C CA . PHE A 1 112 ? -5.627 5.140 6.799 1.00 89.50 112 PHE A CA 1
ATOM 871 C C . PHE A 1 112 ? -4.976 4.515 8.042 1.00 89.50 112 PHE A C 1
ATOM 873 O O . PHE A 1 112 ? -3.804 4.767 8.330 1.00 89.50 112 PHE A O 1
ATOM 880 N N . ILE A 1 113 ? -5.744 3.718 8.780 1.00 86.88 113 ILE A N 1
ATOM 881 C CA . ILE A 1 113 ? -5.255 2.923 9.913 1.00 86.88 113 ILE A CA 1
ATOM 882 C C . ILE A 1 113 ? -4.685 1.582 9.452 1.00 86.88 113 ILE A C 1
ATOM 884 O O . ILE A 1 113 ? -3.902 0.979 10.177 1.00 86.88 113 ILE A O 1
ATOM 888 N N . ALA A 1 114 ? -5.049 1.139 8.243 1.00 88.25 114 ALA A N 1
ATOM 889 C CA . ALA A 1 114 ? -4.485 -0.052 7.635 1.00 88.25 114 ALA A CA 1
ATOM 890 C C . ALA A 1 114 ? -4.507 -0.005 6.095 1.00 88.25 114 ALA A C 1
ATOM 892 O O . ALA A 1 114 ? -5.304 0.707 5.484 1.00 88.25 114 ALA A O 1
ATOM 893 N N . GLY A 1 115 ? -3.610 -0.765 5.479 1.00 88.06 115 GLY A N 1
ATOM 894 C CA . GLY A 1 115 ? -3.282 -0.806 4.058 1.00 88.06 115 GLY A CA 1
ATOM 895 C C . GLY A 1 115 ? -1.795 -0.491 3.821 1.00 88.06 115 GLY A C 1
ATOM 896 O O . GLY A 1 115 ? -1.195 0.279 4.574 1.00 88.06 115 GLY A O 1
ATOM 897 N N . PRO A 1 116 ? -1.171 -1.048 2.769 1.00 87.88 116 PRO A N 1
ATOM 898 C CA . PRO A 1 116 ? 0.250 -0.861 2.522 1.00 87.88 116 PRO A CA 1
ATOM 899 C C . PRO A 1 116 ? 0.532 0.552 2.011 1.00 87.88 116 PRO A C 1
ATOM 901 O O . PRO A 1 116 ? -0.075 1.038 1.047 1.00 87.88 116 PRO A O 1
ATOM 904 N N . SER A 1 117 ? 1.520 1.200 2.627 1.00 88.25 117 SER A N 1
ATOM 905 C CA . SER A 1 117 ? 2.005 2.518 2.197 1.00 88.25 117 SER A CA 1
ATOM 906 C C . SER A 1 117 ? 2.789 2.457 0.882 1.00 88.25 117 SER A C 1
ATOM 908 O O . SER A 1 117 ? 2.851 3.451 0.154 1.00 88.25 117 SER A O 1
ATOM 910 N N . SER A 1 118 ? 3.336 1.287 0.536 1.00 88.56 118 SER A N 1
ATOM 911 C CA . SER A 1 118 ? 3.975 1.025 -0.751 1.00 88.56 118 SER A CA 1
ATOM 912 C C . SER A 1 118 ? 3.845 -0.429 -1.187 1.00 88.56 118 SER A C 1
ATOM 914 O O . SER A 1 118 ? 3.886 -1.318 -0.343 1.00 88.56 118 SER A O 1
ATOM 916 N N . PHE A 1 119 ? 3.736 -0.675 -2.492 1.00 89.88 119 PHE A N 1
ATOM 917 C CA . PHE A 1 119 ? 3.681 -2.022 -3.065 1.00 89.88 119 PHE A CA 1
ATOM 918 C C . PHE A 1 119 ? 4.151 -2.046 -4.525 1.00 89.88 119 PHE A C 1
ATOM 920 O O . PHE A 1 119 ? 4.108 -1.034 -5.225 1.00 89.88 119 PHE A O 1
ATOM 927 N N . GLU A 1 120 ? 4.554 -3.219 -5.018 1.00 89.44 120 GLU A N 1
ATOM 928 C CA . GLU A 1 120 ? 4.919 -3.398 -6.426 1.00 89.44 120 GLU A CA 1
ATOM 929 C C . GLU A 1 120 ? 3.704 -3.747 -7.296 1.00 89.44 120 GLU A C 1
ATOM 931 O O . GLU A 1 120 ? 3.034 -4.766 -7.107 1.00 89.44 120 GLU A O 1
ATOM 936 N N . ALA A 1 121 ? 3.447 -2.924 -8.312 1.00 89.12 121 ALA A N 1
ATOM 937 C CA . ALA A 1 121 ? 2.474 -3.211 -9.355 1.00 89.12 121 ALA A CA 1
ATOM 938 C C . ALA A 1 121 ? 3.152 -3.880 -10.559 1.00 89.12 121 ALA A C 1
ATOM 940 O O . ALA A 1 121 ? 4.118 -3.361 -11.126 1.00 89.12 121 ALA A O 1
ATOM 941 N N . HIS A 1 122 ? 2.602 -5.023 -10.968 1.00 89.44 122 HIS A N 1
ATOM 942 C CA . HIS A 1 122 ? 2.974 -5.740 -12.187 1.00 89.44 122 HIS A CA 1
ATOM 943 C C . HIS A 1 122 ? 2.033 -5.345 -13.330 1.00 89.44 122 HIS A C 1
ATOM 945 O O . HIS A 1 122 ? 1.000 -4.723 -13.094 1.00 89.44 122 HIS A O 1
ATOM 951 N N . SER A 1 123 ? 2.360 -5.739 -14.563 1.00 91.00 123 SER A N 1
ATOM 952 C CA . SER A 1 123 ? 1.457 -5.560 -15.706 1.00 91.00 123 SER A CA 1
ATOM 953 C C . SER A 1 123 ? 0.073 -6.163 -15.427 1.00 91.00 123 SER A C 1
ATOM 955 O O . SER A 1 123 ? -0.031 -7.324 -15.023 1.00 91.00 123 SER A O 1
ATOM 957 N N . GLY A 1 124 ? -0.985 -5.391 -15.676 1.00 91.94 124 GLY A N 1
ATOM 958 C CA . GLY A 1 124 ? -2.371 -5.779 -15.424 1.00 91.94 124 GLY A CA 1
ATOM 959 C C . GLY A 1 124 ? -3.020 -4.993 -14.287 1.00 91.94 124 GLY A C 1
ATOM 960 O O . GLY A 1 124 ? -2.710 -3.823 -14.074 1.00 91.94 124 GLY A O 1
ATOM 961 N N . LEU A 1 125 ? -3.973 -5.631 -13.599 1.00 92.75 125 LEU A N 1
ATOM 962 C CA . LEU A 1 125 ? -4.737 -5.018 -12.514 1.00 92.75 125 LEU A CA 1
ATOM 963 C C . LEU A 1 125 ? -4.186 -5.432 -11.150 1.00 92.75 125 LEU A C 1
ATOM 965 O O . LEU A 1 125 ? -4.134 -6.623 -10.844 1.00 92.75 125 LEU A O 1
ATOM 969 N N . THR A 1 126 ? -3.880 -4.444 -10.316 1.00 92.19 126 THR A N 1
ATOM 970 C CA . THR A 1 126 ? -3.595 -4.621 -8.889 1.00 92.19 126 THR A CA 1
ATOM 971 C C . THR A 1 126 ? -4.722 -3.990 -8.082 1.00 92.19 126 THR A C 1
ATOM 973 O O . THR A 1 126 ? -5.111 -2.852 -8.342 1.00 92.19 126 THR A O 1
ATOM 976 N N . LEU A 1 127 ? -5.261 -4.726 -7.112 1.00 91.88 127 LEU A N 1
ATOM 977 C CA . LEU A 1 127 ? -6.275 -4.231 -6.186 1.00 91.88 127 LEU A CA 1
ATOM 978 C C . LEU A 1 127 ? -5.642 -4.132 -4.807 1.00 91.88 127 LEU A C 1
ATOM 980 O O . LEU A 1 127 ? -5.071 -5.113 -4.339 1.00 91.88 127 LEU A O 1
ATOM 984 N N . GLN A 1 128 ? -5.768 -2.971 -4.174 1.00 90.62 128 GLN A N 1
ATOM 985 C CA . GLN A 1 128 ? -5.240 -2.745 -2.841 1.00 90.62 128 GLN A CA 1
ATOM 986 C C . GLN A 1 128 ? -6.301 -2.153 -1.926 1.00 90.62 128 GLN A C 1
ATOM 988 O O . GLN A 1 128 ? -6.950 -1.171 -2.277 1.00 90.62 128 GLN A O 1
ATOM 993 N N . GLN A 1 129 ? -6.474 -2.756 -0.757 1.00 90.06 129 GLN A N 1
ATOM 994 C CA . GLN A 1 129 ? -7.464 -2.334 0.227 1.00 90.06 129 GLN A CA 1
ATOM 995 C C . GLN A 1 129 ? -6.827 -1.469 1.313 1.00 90.06 129 GLN A C 1
ATOM 997 O O . GLN A 1 129 ? -5.671 -1.679 1.686 1.00 90.06 129 GLN A O 1
ATOM 1002 N N . TYR A 1 130 ? -7.607 -0.505 1.797 1.00 89.44 130 TYR A N 1
ATOM 1003 C CA . TYR A 1 130 ? -7.244 0.436 2.848 1.00 89.44 130 TYR A CA 1
ATOM 1004 C C . TYR A 1 130 ? -8.419 0.614 3.807 1.00 89.44 130 TYR A C 1
ATOM 1006 O O . TYR A 1 130 ? -9.566 0.708 3.366 1.00 89.44 130 TYR A O 1
ATOM 1014 N N . LEU A 1 131 ? -8.122 0.709 5.099 1.00 89.88 131 LEU A N 1
ATOM 1015 C CA . LEU A 1 131 ? -9.091 0.920 6.168 1.00 89.88 131 LEU A CA 1
ATOM 1016 C C . LEU A 1 131 ? -8.848 2.271 6.835 1.00 89.88 131 LEU A C 1
ATOM 1018 O O . LEU A 1 131 ? -7.722 2.590 7.212 1.00 89.88 131 LEU A O 1
ATOM 1022 N N . PHE A 1 132 ? -9.902 3.055 7.011 1.00 89.12 132 PHE A N 1
ATOM 1023 C CA . PHE A 1 132 ? -9.891 4.332 7.721 1.00 89.12 132 PHE A CA 1
ATOM 1024 C C . PHE A 1 132 ? -10.619 4.219 9.061 1.00 89.12 132 PHE A C 1
ATOM 1026 O O . PHE A 1 132 ? -11.426 3.311 9.267 1.00 89.12 132 PHE A O 1
ATOM 1033 N N . GLU A 1 133 ? -10.358 5.175 9.959 1.00 88.19 133 GLU A N 1
ATOM 1034 C CA . GLU A 1 133 ? -11.098 5.292 11.218 1.00 88.19 133 GLU A CA 1
ATOM 1035 C C . GLU A 1 133 ? -12.613 5.374 10.966 1.00 88.19 133 GLU A C 1
ATOM 1037 O O . GLU A 1 133 ? -13.071 6.023 10.015 1.00 88.19 133 GLU A O 1
ATOM 1042 N N . GLU A 1 134 ? -13.393 4.743 11.846 1.00 87.50 134 GLU A N 1
ATOM 1043 C CA . GLU A 1 134 ? -14.855 4.770 11.793 1.00 87.50 134 GLU A CA 1
ATOM 1044 C C . GLU A 1 134 ? -15.380 6.217 11.790 1.00 87.50 134 GLU A C 1
ATOM 1046 O O . GLU A 1 134 ? -14.985 7.053 12.606 1.00 87.50 134 GLU A O 1
ATOM 1051 N N . GLY A 1 135 ? -16.295 6.527 10.867 1.00 84.50 135 GLY A N 1
ATOM 1052 C CA . GLY A 1 135 ? -16.872 7.866 10.739 1.00 84.50 135 GLY A CA 1
ATOM 1053 C C . GLY A 1 135 ? -16.033 8.856 9.927 1.00 84.50 135 GLY A C 1
ATOM 1054 O O . GLY A 1 135 ? -16.426 10.022 9.806 1.00 84.50 135 GLY A O 1
ATOM 1055 N N . THR A 1 136 ? -14.924 8.419 9.321 1.00 86.94 136 THR A N 1
ATOM 1056 C CA . THR A 1 136 ? -14.296 9.162 8.218 1.00 86.94 136 THR A CA 1
ATOM 1057 C C . THR A 1 136 ? -15.359 9.393 7.141 1.00 86.94 136 THR A C 1
ATOM 1059 O O . THR A 1 136 ? -16.102 8.475 6.823 1.00 86.94 136 THR A O 1
ATOM 1062 N N . THR A 1 137 ? -15.498 10.620 6.616 1.00 84.88 137 THR A N 1
ATOM 1063 C CA . THR A 1 137 ? -16.521 10.972 5.590 1.00 84.88 137 THR A CA 1
ATOM 1064 C C . THR A 1 137 ? -15.935 11.441 4.261 1.00 84.88 137 THR A C 1
ATOM 1066 O O . THR A 1 137 ? -16.616 11.405 3.237 1.00 84.88 137 THR A O 1
ATOM 1069 N N . GLU A 1 138 ? -14.662 11.812 4.261 1.00 85.69 138 GLU A N 1
ATOM 1070 C CA . GLU A 1 138 ? -13.921 12.287 3.104 1.00 85.69 138 GLU A CA 1
ATOM 1071 C C . GLU A 1 138 ? -12.451 11.896 3.245 1.00 85.69 138 GLU A C 1
ATOM 1073 O O . GLU A 1 138 ? -11.924 11.830 4.357 1.00 85.69 138 GLU A O 1
ATOM 1078 N N . CYS A 1 139 ? -11.784 11.655 2.118 1.00 85.69 139 CYS A N 1
ATOM 1079 C CA . CYS A 1 139 ? -10.340 11.466 2.090 1.00 85.69 139 CYS A CA 1
ATOM 1080 C C . CYS A 1 139 ? -9.714 12.153 0.871 1.00 85.69 139 CYS A C 1
ATOM 1082 O O . CYS A 1 139 ? -10.354 12.357 -0.166 1.00 85.69 139 CYS A O 1
ATOM 1084 N N . THR A 1 140 ? -8.449 12.533 1.030 1.00 86.94 140 THR A N 1
ATOM 1085 C CA . THR A 1 140 ? -7.559 12.952 -0.050 1.00 86.94 140 THR A CA 1
ATOM 1086 C C . THR A 1 140 ? -6.476 11.901 -0.203 1.00 86.94 140 THR A C 1
ATOM 1088 O O . THR A 1 140 ? -5.690 11.715 0.722 1.00 86.94 140 THR A O 1
ATOM 1091 N N . LEU A 1 141 ? -6.430 11.223 -1.348 1.00 87.69 141 LEU A N 1
ATOM 1092 C CA . LEU A 1 141 ? -5.382 10.247 -1.657 1.00 87.69 141 LEU A CA 1
ATOM 1093 C C . LEU A 1 141 ? -4.323 10.879 -2.551 1.00 87.69 141 LEU A C 1
ATOM 1095 O O . LEU A 1 141 ? -4.675 11.557 -3.512 1.00 87.69 141 LEU A O 1
ATOM 1099 N N . THR A 1 142 ? -3.060 10.590 -2.262 1.00 87.94 142 THR A N 1
ATOM 1100 C CA . THR A 1 142 ? -1.899 10.906 -3.091 1.00 87.94 142 THR A CA 1
ATOM 1101 C C . THR A 1 142 ? -1.233 9.594 -3.489 1.00 87.94 142 THR A C 1
ATOM 1103 O O . THR A 1 142 ? -0.645 8.905 -2.656 1.00 87.94 142 THR A O 1
ATOM 1106 N N . VAL A 1 143 ? -1.334 9.245 -4.771 1.00 88.00 143 VAL A N 1
ATOM 1107 C CA . VAL A 1 143 ? -0.695 8.055 -5.353 1.00 88.00 143 VAL A CA 1
ATOM 1108 C C . VAL A 1 143 ? 0.501 8.491 -6.191 1.00 88.00 143 VAL A C 1
ATOM 1110 O O . VAL A 1 143 ? 0.386 9.417 -6.990 1.00 88.00 143 VAL A O 1
ATOM 1113 N N . SER A 1 144 ? 1.642 7.828 -6.017 1.00 87.12 144 SER A N 1
ATOM 1114 C CA . SER A 1 144 ? 2.866 8.069 -6.790 1.00 87.12 144 SER A CA 1
ATOM 1115 C C . SER A 1 144 ? 3.489 6.756 -7.255 1.00 87.12 144 SER A C 1
ATOM 1117 O O . SER A 1 144 ? 3.290 5.727 -6.615 1.00 87.12 144 SER A O 1
ATOM 1119 N N . TYR A 1 145 ? 4.207 6.780 -8.382 1.00 87.31 145 TYR A N 1
ATOM 1120 C CA . TYR A 1 145 ? 4.794 5.579 -8.978 1.00 87.31 145 TYR A CA 1
ATOM 1121 C C . TYR A 1 145 ? 6.111 5.856 -9.711 1.00 87.31 145 TYR A C 1
ATOM 1123 O O . TYR A 1 145 ? 6.444 7.004 -10.002 1.00 87.31 145 TYR A O 1
ATOM 1131 N N . THR A 1 146 ? 6.887 4.812 -10.012 1.00 84.19 146 THR A N 1
ATOM 1132 C CA . THR A 1 146 ? 8.184 4.930 -10.702 1.00 84.19 146 THR A CA 1
ATOM 1133 C C . THR A 1 146 ? 8.118 4.495 -12.171 1.00 84.19 146 THR A C 1
ATOM 1135 O O . THR A 1 146 ? 7.502 3.482 -12.508 1.00 84.19 146 THR A O 1
ATOM 1138 N N . CYS A 1 147 ? 8.791 5.240 -13.061 1.00 81.06 147 CYS A N 1
ATOM 1139 C CA . CYS A 1 147 ? 8.871 4.939 -14.493 1.00 81.06 147 CYS A CA 1
ATOM 1140 C C . CYS A 1 147 ? 10.276 4.467 -14.911 1.00 81.06 147 CYS A C 1
ATOM 1142 O O . CYS A 1 147 ? 11.241 5.234 -14.895 1.00 81.06 147 CYS A O 1
ATOM 1144 N N . GLY A 1 148 ? 10.364 3.216 -15.374 1.00 70.88 148 GLY A N 1
ATOM 1145 C CA . GLY A 1 148 ? 11.546 2.628 -16.010 1.00 70.88 148 GLY A CA 1
ATOM 1146 C C . GLY A 1 148 ? 12.670 2.184 -15.05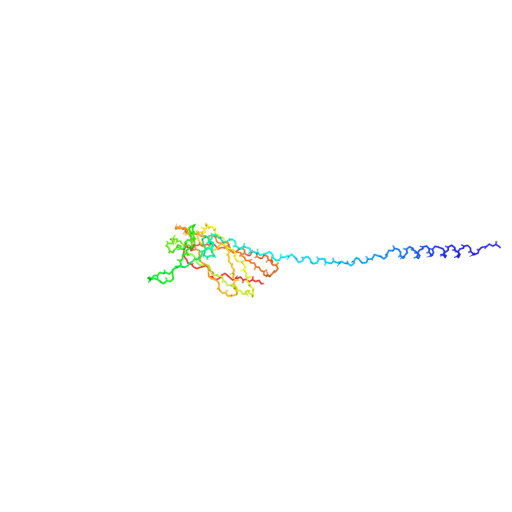6 1.00 70.88 148 GLY A C 1
ATOM 1147 O O . GLY A 1 148 ? 12.753 2.636 -13.915 1.00 70.88 148 GLY A O 1
ATOM 1148 N N . PRO A 1 149 ? 13.603 1.336 -15.537 1.00 61.12 149 PRO A N 1
ATOM 1149 C CA . PRO A 1 149 ? 14.733 0.822 -14.750 1.00 61.12 149 PRO A CA 1
ATOM 1150 C C . PRO A 1 149 ? 15.787 1.891 -14.413 1.00 61.12 149 PRO A C 1
ATOM 1152 O O . PRO A 1 149 ? 16.657 1.672 -13.577 1.00 61.12 149 PRO A O 1
ATOM 1155 N N . SER A 1 150 ? 15.734 3.051 -15.076 1.00 61.84 150 SER A N 1
ATOM 1156 C CA . SER A 1 150 ? 16.622 4.197 -14.854 1.00 61.84 150 SER A CA 1
ATOM 1157 C C . SER A 1 150 ? 16.146 5.142 -13.745 1.00 61.84 150 SER A C 1
ATOM 1159 O O . SER A 1 150 ? 16.828 6.129 -13.473 1.00 61.84 150 SER A O 1
ATOM 1161 N N . GLY A 1 151 ? 15.002 4.864 -13.104 1.00 54.94 151 GLY A N 1
ATOM 1162 C CA . GLY A 1 151 ? 14.535 5.615 -11.938 1.00 54.94 151 GLY A CA 1
ATOM 1163 C C . GLY A 1 151 ? 14.109 7.052 -12.241 1.00 54.94 151 GLY A C 1
ATOM 1164 O O . GLY A 1 151 ? 14.175 7.905 -11.354 1.00 54.94 151 GLY A O 1
ATOM 1165 N N . PHE A 1 152 ? 13.676 7.355 -13.472 1.00 55.47 152 PHE A N 1
ATOM 1166 C CA . PHE A 1 152 ? 13.021 8.636 -13.725 1.00 55.47 152 PHE A CA 1
ATOM 1167 C C . PHE A 1 152 ? 11.703 8.653 -12.942 1.00 55.47 152 PHE A C 1
ATOM 1169 O O . PHE A 1 152 ? 10.716 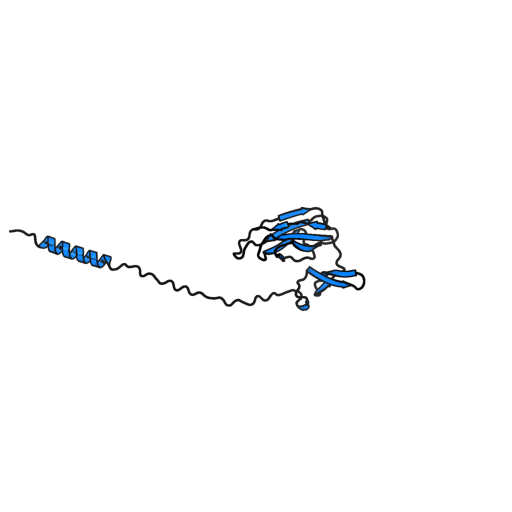8.026 -13.323 1.00 55.47 152 PHE A O 1
ATOM 1176 N N . MET A 1 153 ? 11.711 9.353 -11.805 1.00 53.06 153 MET A N 1
ATOM 1177 C CA . MET A 1 153 ? 10.517 9.598 -11.007 1.00 53.06 153 MET A CA 1
ATOM 1178 C C . MET A 1 153 ? 9.603 10.541 -11.781 1.00 53.06 153 MET A C 1
ATOM 1180 O O . MET A 1 153 ? 9.794 11.759 -11.798 1.00 53.06 153 MET A O 1
ATOM 1184 N N . PHE A 1 154 ? 8.618 9.959 -12.451 1.00 53.84 154 PHE A N 1
ATOM 1185 C CA . PHE A 1 154 ? 7.426 10.688 -12.828 1.00 53.84 154 PHE A CA 1
ATOM 1186 C C . PHE A 1 154 ? 6.512 10.641 -11.609 1.00 53.84 154 PHE A C 1
ATOM 1188 O O . PHE A 1 154 ? 6.043 9.576 -11.237 1.00 53.84 154 PHE A O 1
ATOM 1195 N N . PHE A 1 155 ? 6.300 11.779 -10.954 1.00 56.75 155 PHE A N 1
ATOM 1196 C CA . PHE A 1 155 ? 5.321 11.894 -9.876 1.00 56.75 155 PHE A CA 1
ATOM 1197 C C . PHE A 1 155 ? 4.048 12.530 -10.441 1.00 56.75 155 PHE A C 1
ATOM 1199 O O . PHE A 1 155 ? 3.855 13.737 -10.267 1.00 56.75 155 PHE A O 1
ATOM 1206 N N . PRO A 1 156 ? 3.176 11.808 -11.167 1.00 59.25 156 PRO A N 1
ATOM 1207 C CA . PRO A 1 156 ? 1.823 12.301 -11.304 1.00 59.25 156 PRO A CA 1
ATOM 1208 C C . PRO A 1 156 ? 1.187 12.149 -9.926 1.00 59.25 156 PRO A C 1
ATOM 1210 O O . PRO A 1 156 ? 0.785 11.065 -9.524 1.00 59.25 156 PRO A O 1
ATOM 1213 N N . GLU A 1 157 ? 1.164 13.239 -9.170 1.00 62.66 157 GLU A N 1
ATOM 1214 C CA . GLU A 1 157 ? 0.359 13.316 -7.964 1.00 62.66 157 GLU A CA 1
ATOM 1215 C C . GLU A 1 157 ? -1.109 13.213 -8.391 1.00 62.66 157 GLU A C 1
ATOM 1217 O O . GLU A 1 157 ? -1.692 14.168 -8.913 1.00 62.66 157 GLU A O 1
ATOM 1222 N N . ILE A 1 158 ? -1.699 12.028 -8.242 1.00 63.56 158 ILE A N 1
ATOM 1223 C CA . ILE A 1 158 ? -3.131 11.852 -8.467 1.00 63.56 158 ILE A CA 1
ATOM 1224 C C . ILE A 1 158 ? -3.814 12.164 -7.146 1.00 63.56 158 ILE A C 1
ATOM 1226 O O . ILE A 1 158 ? -3.844 11.321 -6.254 1.00 63.56 158 ILE A O 1
ATOM 1230 N N . ILE A 1 159 ? -4.337 13.386 -7.040 1.00 67.38 159 ILE A N 1
ATOM 1231 C CA . ILE A 1 159 ? -5.135 13.818 -5.896 1.00 67.38 159 ILE A CA 1
ATOM 1232 C C . ILE A 1 159 ? -6.580 13.389 -6.128 1.00 67.38 159 ILE A C 1
ATOM 1234 O O . ILE A 1 159 ? -7.266 13.924 -7.003 1.00 67.38 159 ILE A O 1
ATOM 1238 N N . LEU A 1 160 ? -7.051 12.438 -5.330 1.00 66.94 160 LEU A N 1
ATOM 1239 C CA . LEU A 1 160 ? -8.445 12.002 -5.348 1.00 66.94 160 LEU A CA 1
ATOM 1240 C C . LEU A 1 160 ? -9.134 12.613 -4.142 1.00 66.94 160 LEU A C 1
ATOM 1242 O O . LEU A 1 160 ? -8.883 12.198 -3.017 1.00 66.94 160 LEU A O 1
ATOM 1246 N N . THR A 1 161 ? -9.975 13.615 -4.383 1.00 68.19 161 THR A N 1
ATOM 1247 C CA . THR A 1 161 ? -10.879 14.157 -3.371 1.00 68.19 161 THR A CA 1
ATOM 1248 C C . THR A 1 161 ? -12.247 13.534 -3.583 1.00 68.19 161 THR A C 1
ATOM 1250 O O . THR A 1 161 ? -12.847 13.645 -4.655 1.00 68.19 161 THR A O 1
ATOM 1253 N N . GLY A 1 162 ? -12.735 12.818 -2.578 1.00 61.91 162 GLY A N 1
ATOM 1254 C CA . GLY A 1 162 ? -13.967 12.066 -2.720 1.00 61.91 162 GLY A CA 1
ATOM 1255 C C . GLY A 1 162 ? -14.698 11.871 -1.407 1.00 61.91 162 GLY A C 1
ATOM 1256 O O . GLY A 1 162 ? -14.099 11.706 -0.351 1.00 61.91 162 GLY A O 1
ATOM 1257 N N . THR A 1 163 ? -16.022 11.851 -1.529 1.00 64.69 163 THR A N 1
ATOM 1258 C CA . THR A 1 163 ? -16.910 11.114 -0.634 1.00 64.69 163 THR A CA 1
ATOM 1259 C C . THR A 1 163 ? -17.158 9.752 -1.289 1.00 64.69 163 THR A C 1
ATOM 1261 O O . THR A 1 163 ? -18.174 9.524 -1.945 1.00 64.69 163 THR A O 1
ATOM 1264 N N . PR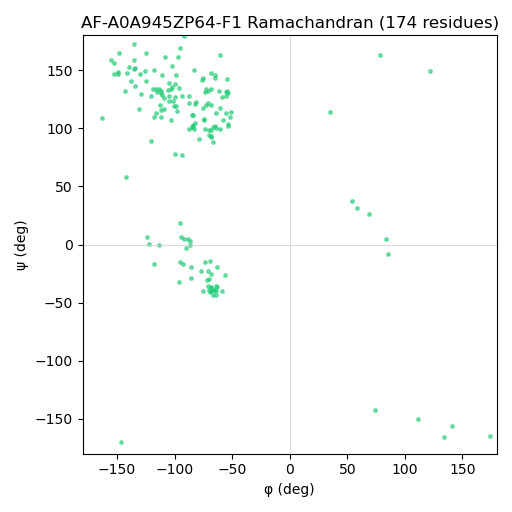O A 1 164 ? -16.175 8.850 -1.194 1.00 55.94 164 PRO A N 1
ATOM 1265 C CA . PRO A 1 164 ? -16.545 7.591 -0.586 1.00 55.94 164 PRO A CA 1
ATOM 1266 C C . PRO A 1 164 ? -15.629 7.280 0.590 1.00 55.94 164 PRO A C 1
ATOM 1268 O O . PRO A 1 164 ? -14.421 7.477 0.558 1.00 55.94 164 PRO A O 1
ATOM 1271 N N . ILE A 1 165 ? -16.267 6.750 1.612 1.00 74.94 165 ILE A N 1
ATOM 1272 C CA . ILE A 1 165 ? -15.683 6.130 2.805 1.00 74.94 165 ILE A CA 1
ATOM 1273 C C . ILE A 1 165 ? -15.983 4.642 2.837 1.00 74.94 165 ILE A C 1
ATOM 1275 O O . ILE A 1 165 ? -15.503 3.907 3.674 1.00 74.94 165 ILE A O 1
ATOM 1279 N N . ASN A 1 166 ? -16.699 4.172 1.824 1.00 78.56 166 ASN A N 1
ATOM 1280 C CA . ASN A 1 166 ? -16.722 2.780 1.460 1.00 78.56 166 ASN A CA 1
ATOM 1281 C C . ASN A 1 166 ? -16.790 2.683 -0.064 1.00 78.56 166 ASN A C 1
ATOM 1283 O O . ASN A 1 166 ? -17.614 3.366 -0.685 1.00 78.56 166 ASN A O 1
ATOM 1287 N N . GLY A 1 167 ? -15.946 1.857 -0.683 1.00 84.38 167 GLY A N 1
ATOM 1288 C CA . GLY A 1 167 ? -16.073 1.544 -2.108 1.00 84.38 167 GLY A CA 1
ATOM 1289 C C . GLY A 1 167 ? -14.766 1.438 -2.883 1.00 84.38 167 GLY A C 1
ATOM 1290 O O . GLY A 1 167 ? -13.714 1.132 -2.341 1.00 84.38 167 GLY A O 1
ATOM 1291 N N . VAL A 1 168 ? -14.854 1.649 -4.196 1.00 85.62 168 VAL A N 1
ATOM 1292 C CA . VAL A 1 168 ? -13.753 1.395 -5.133 1.00 85.62 168 VAL A CA 1
ATOM 1293 C C . VAL A 1 168 ? -13.293 2.694 -5.784 1.00 85.62 168 VAL A C 1
ATOM 1295 O O . VAL A 1 168 ? -14.104 3.481 -6.272 1.00 85.62 168 VAL A O 1
ATOM 1298 N N . VAL A 1 169 ? -11.980 2.888 -5.825 1.00 86.69 169 VAL A N 1
ATOM 1299 C CA . VAL A 1 169 ? -11.284 4.029 -6.411 1.00 86.69 169 VAL A CA 1
ATOM 1300 C C . VAL A 1 169 ? -10.427 3.533 -7.581 1.00 86.69 169 VAL A C 1
ATOM 1302 O O . VAL A 1 169 ? -9.468 2.799 -7.373 1.00 86.69 169 VAL A O 1
ATOM 1305 N N . GLY A 1 170 ? -10.756 3.917 -8.820 1.00 82.31 170 GLY A N 1
ATOM 1306 C CA . GLY A 1 170 ? -9.982 3.547 -10.016 1.00 82.31 170 GLY A CA 1
ATOM 1307 C C . GLY A 1 170 ? -10.831 3.058 -11.204 1.00 82.31 170 GLY A C 1
ATOM 1308 O O . GLY A 1 170 ? -12.048 3.265 -11.204 1.00 82.31 170 GLY A O 1
ATOM 1309 N N . PRO A 1 171 ? -10.213 2.422 -12.224 1.00 85.75 171 PRO A N 1
ATOM 1310 C CA . PRO A 1 171 ? -8.790 2.083 -12.304 1.00 85.75 171 PRO A CA 1
ATOM 1311 C C . PRO A 1 171 ? -7.900 3.318 -12.499 1.00 85.75 171 PRO A C 1
ATOM 1313 O O . PRO A 1 171 ? -8.160 4.170 -13.349 1.00 85.75 171 PRO A O 1
ATOM 1316 N N . LEU A 1 172 ? -6.843 3.411 -11.697 1.00 88.50 172 LEU A N 1
ATOM 1317 C CA . LEU A 1 172 ? -5.759 4.367 -11.874 1.00 88.50 172 LEU A CA 1
ATOM 1318 C C . LEU A 1 172 ? -4.780 3.777 -12.882 1.00 88.50 172 LEU A C 1
ATOM 1320 O O . LEU A 1 172 ? -4.019 2.866 -12.559 1.00 88.50 172 LEU A O 1
ATOM 1324 N N . VAL A 1 173 ? -4.845 4.273 -14.115 1.00 89.00 173 VAL A N 1
ATOM 1325 C CA . VAL A 1 173 ? -3.946 3.828 -15.180 1.00 89.00 173 VAL A CA 1
ATOM 1326 C C . VAL A 1 173 ? -2.571 4.439 -14.946 1.00 89.00 173 VAL A C 1
ATOM 1328 O O . VAL A 1 173 ? -2.427 5.663 -14.977 1.00 89.00 173 VAL A O 1
ATOM 1331 N N . ILE A 1 174 ? -1.572 3.587 -14.731 1.00 85.31 174 ILE A N 1
ATOM 1332 C CA . ILE A 1 174 ? -0.167 3.983 -14.687 1.00 85.31 174 ILE A CA 1
ATOM 1333 C C . ILE A 1 174 ? 0.489 3.628 -16.019 1.00 85.31 174 ILE A C 1
ATOM 1335 O O . ILE A 1 174 ? 0.452 2.485 -16.486 1.00 85.31 174 ILE A O 1
ATOM 1339 N N . ASP A 1 175 ? 1.057 4.650 -16.648 1.00 83.12 175 ASP A N 1
ATOM 1340 C CA . ASP A 1 175 ? 1.720 4.549 -17.942 1.00 83.12 175 ASP A CA 1
ATOM 1341 C C . ASP A 1 175 ? 2.975 5.432 -17.958 1.00 83.12 175 ASP A C 1
ATOM 1343 O O . ASP A 1 175 ? 3.036 6.469 -17.279 1.00 83.12 175 ASP A O 1
ATOM 1347 N N . CYS A 1 176 ? 3.969 4.961 -18.709 1.00 78.12 176 CYS A N 1
ATOM 1348 C CA . CYS A 1 176 ? 5.293 5.523 -18.944 1.00 78.12 176 CYS A CA 1
ATOM 1349 C C . CYS A 1 176 ? 5.675 5.151 -20.393 1.00 78.12 176 CYS A C 1
ATOM 1351 O O . CYS A 1 176 ? 6.122 6.058 -21.122 1.00 78.12 176 CYS A O 1
#

Solvent-accessible surface area (backbone atoms only — not comparable to full-atom values): 10512 Å² total; per-residue (Å²): 144,82,85,76,66,69,61,57,53,52,53,51,54,51,51,52,52,53,53,58,61,71,64,76,71,73,80,74,78,74,80,79,78,76,78,81,75,78,70,76,84,71,83,80,79,81,83,48,78,24,69,95,73,74,36,39,69,15,24,74,38,72,45,86,36,98,87,73,43,75,40,65,22,27,24,38,97,85,64,43,66,41,56,80,74,76,53,26,44,37,33,42,32,35,33,28,78,41,97,54,76,25,54,35,39,48,46,48,45,66,62,58,73,25,32,63,55,58,50,77,42,51,61,41,81,44,78,46,59,34,30,27,56,70,84,56,62,58,39,38,36,40,40,37,44,48,38,69,97,83,63,52,72,52,69,64,72,48,74,46,77,40,80,60,38,60,49,80,48,69,72,46,74,47,80,127

Secondary structure (DSSP, 8-state):
---SHHHHHHHHHHHHHHHHHHHS------------------------SBTTTTB-TT-EEEEEETTTEEEEEEE-TTS-EES---SEEEEEEEEE--SS-EEEEEEEESPPSBS-SEEEEPSEEEEEEEEE-TT---EEEEEEE-BTTTTB-----EEEEE--SSEEEEEEEE--

pLDDT: mean 77.68, std 13.29, range [46.66, 93.38]

Nearest PDB structures (foldseek):
  7mrq-assembly1_A  TM=3.507E-01  e=6.088E+00  Gallus gallus
  7czt-assembly1_I  TM=3.847E-01  e=7.611E+00  Homo sapiens

Radius of gyration: 34.21 Å; Cα contacts (8 Å, |Δi|>4): 302; chains: 1; bounding box: 100×64×69 Å

Foldseek 3Di:
DDDPPVVVVVVVVVVVVVVVVVVPDPPPPDPPPPPPPPDPPPPPDDDALQPVVPHHFQAKDWDQDPVPGTAIATQHNVRDGDSVDDAQKEKEKEAEQDQDWKKKAKAKVVGFNHWDRIDIDHHGIDITMTGHHHPDQWMWMFMFIADDPVGPGDRPGPTDTDGDSHYYHDHPYDDD